Protein AF-A0A1V1NXJ4-F1 (afdb_monomer_lite)

Foldseek 3Di:
DQVLVQLVPCVVDPHRADDDDDDDPFDVRCLVCVLVVVCCQCVDPCNVNQQADEAEEALPRDPPDDPVQDDSVSSQVVVQCVSCVSNVDPRYGYDYDPADPLLLLLLCLVLDPPLLSVVDDPVSPCSVVQDPVCGNQNVQQVSCCVRPVDGDDCVPNVVSSSVVGNSVSSVVD

InterPro domains:
  IPR025455 Protein of unknown function DUF4276 [PF14103] (3-172)

Structure (mmCIF, N/CA/C/O backbone):
data_AF-A0A1V1NXJ4-F1
#
_entry.id   AF-A0A1V1NXJ4-F1
#
loop_
_atom_site.group_PDB
_atom_site.id
_atom_site.type_symbol
_atom_site.label_atom_id
_atom_site.label_alt_id
_atom_site.label_comp_id
_atom_site.label_asym_id
_atom_site.label_entity_id
_atom_site.label_seq_id
_atom_site.pdbx_PDB_ins_code
_atom_site.Cartn_x
_atom_site.Cartn_y
_atom_site.Cartn_z
_atom_site.occupancy
_atom_site.B_iso_or_equiv
_atom_site.auth_seq_id
_atom_site.auth_comp_id
_atom_site.auth_asym_id
_atom_site.auth_atom_id
_atom_site.pdbx_PDB_model_num
ATOM 1 N N . MET A 1 1 ? -4.281 1.449 -7.744 1.00 70.69 1 MET A N 1
ATOM 2 C CA . MET A 1 1 ? -4.188 0.666 -6.490 1.00 70.69 1 MET A CA 1
ATOM 3 C C . MET A 1 1 ? -5.561 0.276 -5.923 1.00 70.69 1 MET A C 1
ATOM 5 O O . MET A 1 1 ? -5.761 -0.923 -5.788 1.00 70.69 1 MET A O 1
ATOM 9 N N . PRO A 1 2 ? -6.534 1.183 -5.665 1.00 81.62 2 PRO A N 1
ATOM 10 C CA . PRO A 1 2 ? -7.825 0.787 -5.070 1.00 81.62 2 PRO A CA 1
ATOM 11 C C . PRO A 1 2 ? -8.575 -0.271 -5.888 1.00 81.62 2 PRO A C 1
ATOM 13 O O . PRO A 1 2 ? -9.096 -1.234 -5.342 1.00 81.62 2 PRO A O 1
ATOM 16 N N . GLN A 1 3 ? -8.546 -0.142 -7.217 1.00 85.19 3 GLN A N 1
ATOM 17 C CA . GLN A 1 3 ? -9.178 -1.100 -8.122 1.00 85.19 3 GLN A CA 1
ATOM 18 C C . GLN A 1 3 ? -8.514 -2.485 -8.102 1.00 85.19 3 GLN A C 1
ATOM 20 O O . GLN A 1 3 ? -9.216 -3.483 -8.195 1.00 85.19 3 GLN A O 1
ATOM 25 N N . LEU A 1 4 ? -7.188 -2.564 -7.938 1.00 85.50 4 LEU A N 1
ATOM 26 C CA . LEU A 1 4 ? -6.473 -3.841 -7.820 1.00 85.50 4 LEU A CA 1
ATOM 27 C C . LEU A 1 4 ? -6.882 -4.572 -6.534 1.00 85.50 4 LEU A C 1
ATOM 29 O O . LEU A 1 4 ? -7.219 -5.752 -6.574 1.00 85.50 4 LEU A O 1
ATOM 33 N N . ILE A 1 5 ? -6.919 -3.844 -5.413 1.00 86.06 5 ILE A N 1
ATOM 34 C CA . ILE A 1 5 ? -7.376 -4.377 -4.123 1.00 86.06 5 ILE A CA 1
ATOM 35 C C . ILE A 1 5 ? -8.824 -4.849 -4.246 1.00 86.06 5 ILE A C 1
ATOM 37 O O . ILE A 1 5 ? -9.141 -5.958 -3.832 1.00 86.06 5 ILE A O 1
ATOM 41 N N . LYS A 1 6 ? -9.689 -4.054 -4.883 1.00 90.12 6 LYS A N 1
ATOM 42 C CA . LYS A 1 6 ? -11.091 -4.412 -5.108 1.00 90.12 6 LYS A CA 1
ATOM 43 C C . LYS A 1 6 ? -11.243 -5.686 -5.948 1.00 90.12 6 LYS A C 1
ATOM 45 O O . LYS A 1 6 ? -11.956 -6.592 -5.531 1.00 90.12 6 LYS A O 1
ATOM 50 N N . LYS A 1 7 ? -10.504 -5.805 -7.062 1.00 88.94 7 LYS A N 1
ATOM 51 C CA . LYS A 1 7 ? -10.454 -7.023 -7.898 1.00 88.94 7 LYS A CA 1
ATOM 52 C C . LYS A 1 7 ? -10.026 -8.260 -7.099 1.00 88.94 7 LYS A C 1
ATOM 54 O O . LYS A 1 7 ? -10.503 -9.356 -7.371 1.00 88.94 7 LYS A O 1
ATOM 59 N N . TRP A 1 8 ? -9.126 -8.098 -6.129 1.00 89.06 8 TRP A N 1
ATOM 60 C CA . TRP A 1 8 ? -8.673 -9.195 -5.273 1.00 89.06 8 TRP A CA 1
ATOM 61 C C . TRP A 1 8 ? -9.669 -9.545 -4.162 1.00 89.06 8 TRP A C 1
ATOM 63 O O . TRP A 1 8 ? -9.834 -10.725 -3.841 1.00 89.06 8 TRP A O 1
ATOM 73 N N . LEU A 1 9 ? -10.271 -8.526 -3.548 1.00 89.62 9 LEU A N 1
ATOM 74 C CA . LEU A 1 9 ? -11.045 -8.630 -2.316 1.00 89.62 9 LEU A CA 1
ATOM 75 C C . LEU A 1 9 ? -12.500 -9.018 -2.572 1.00 89.62 9 LEU A C 1
ATOM 77 O O . LEU A 1 9 ? -12.985 -9.940 -1.925 1.00 89.62 9 LEU A O 1
ATOM 81 N N . ASP A 1 10 ? -13.177 -8.365 -3.521 1.00 92.25 10 ASP A N 1
ATOM 82 C CA . ASP A 1 10 ? -14.609 -8.578 -3.767 1.00 92.25 10 ASP A CA 1
ATOM 83 C C . ASP A 1 10 ? -14.967 -10.055 -4.013 1.00 92.25 10 ASP A C 1
ATOM 85 O O . ASP A 1 10 ? -15.930 -10.519 -3.408 1.00 92.25 10 ASP A O 1
ATOM 89 N N . PRO A 1 11 ? -14.197 -10.845 -4.797 1.00 92.12 11 PRO A N 1
ATOM 90 C CA . PRO A 1 11 ? -14.515 -12.259 -5.011 1.00 92.12 11 PRO A CA 1
ATOM 91 C C . PRO A 1 11 ? -14.402 -13.136 -3.755 1.00 92.12 11 PRO A C 1
ATOM 93 O O . PRO A 1 11 ? -14.826 -14.287 -3.783 1.00 92.12 11 PRO A O 1
ATOM 96 N N . LYS A 1 12 ? -13.779 -12.636 -2.679 1.00 90.94 12 LYS A N 1
ATOM 97 C CA . LYS A 1 12 ? -13.609 -13.351 -1.403 1.00 90.94 12 LYS A CA 1
ATOM 98 C C . LYS A 1 12 ? -14.646 -12.952 -0.356 1.00 90.94 12 LYS A C 1
ATOM 100 O O . LYS A 1 12 ? -14.618 -13.487 0.749 1.00 90.94 12 LYS A O 1
ATOM 105 N N . LEU A 1 13 ? -15.517 -11.994 -0.667 1.00 90.69 13 LEU A N 1
ATOM 106 C CA . LEU A 1 13 ? -16.496 -11.469 0.272 1.00 90.69 13 LEU A CA 1
ATOM 107 C C . LEU A 1 13 ? -17.918 -11.849 -0.156 1.00 90.69 13 LEU A C 1
ATOM 109 O O . LEU A 1 13 ? -18.227 -11.806 -1.345 1.00 90.69 13 LEU A O 1
ATOM 113 N N . PRO A 1 14 ? -18.825 -12.136 0.797 1.00 91.06 14 PRO A N 1
ATOM 114 C CA . PRO A 1 14 ? -20.241 -12.355 0.491 1.00 91.06 14 PRO A CA 1
ATOM 115 C C . PRO A 1 14 ? -20.913 -11.140 -0.161 1.00 91.06 14 PRO A C 1
ATOM 117 O O . PRO A 1 14 ? -21.900 -11.280 -0.878 1.00 91.06 14 PRO A O 1
ATOM 120 N N . LYS A 1 15 ? -20.399 -9.935 0.119 1.00 90.50 15 LYS A N 1
ATOM 121 C CA . LYS A 1 15 ? -20.846 -8.672 -0.471 1.00 90.50 15 LYS A CA 1
ATOM 122 C C . LYS A 1 15 ? -19.627 -7.817 -0.843 1.00 90.50 15 LYS A C 1
ATOM 124 O O . LYS A 1 15 ? -18.724 -7.694 -0.013 1.00 90.50 15 LYS A O 1
ATOM 129 N N . PRO A 1 16 ? -19.599 -7.204 -2.040 1.00 91.69 16 PRO A N 1
ATOM 130 C CA . PRO A 1 16 ? -18.545 -6.268 -2.423 1.00 91.69 16 PRO A CA 1
ATOM 131 C C . PRO A 1 16 ? -18.446 -5.088 -1.455 1.00 91.69 16 PRO A C 1
ATOM 133 O O . PRO A 1 16 ? -19.462 -4.608 -0.951 1.00 91.69 16 PRO A O 1
ATOM 136 N N . VAL A 1 17 ? -17.234 -4.567 -1.253 1.00 91.31 17 VAL A N 1
ATOM 137 C CA . VAL A 1 17 ? -16.997 -3.418 -0.359 1.00 91.31 17 VAL A CA 1
ATOM 138 C C . VAL A 1 17 ? -16.568 -2.176 -1.133 1.00 91.31 17 VAL A C 1
ATOM 140 O O . VAL A 1 17 ? -15.850 -2.250 -2.135 1.00 91.31 17 VAL A O 1
ATOM 143 N N . GLY A 1 18 ? -17.016 -1.006 -0.682 1.00 92.12 18 GLY A N 1
ATOM 144 C CA . GLY A 1 18 ? -16.524 0.274 -1.187 1.00 92.12 18 GLY A CA 1
ATOM 145 C C . GLY A 1 18 ? -15.125 0.576 -0.647 1.00 92.12 18 GLY A C 1
ATOM 146 O O . GLY A 1 18 ? -14.829 0.281 0.507 1.00 92.12 18 GLY A O 1
ATOM 147 N N . ILE A 1 19 ? -14.265 1.189 -1.464 1.00 92.44 19 ILE A N 1
ATOM 148 C CA . ILE A 1 19 ? -12.961 1.702 -1.022 1.00 92.44 19 ILE A CA 1
ATOM 149 C C . ILE A 1 19 ? -12.946 3.210 -1.257 1.00 92.44 19 ILE A C 1
ATOM 151 O O . ILE A 1 19 ? -12.976 3.659 -2.403 1.00 92.44 19 ILE A O 1
ATOM 155 N N . LYS A 1 20 ? -12.871 3.988 -0.174 1.00 92.62 20 LYS A N 1
ATOM 156 C CA . LYS A 1 20 ? -12.697 5.444 -0.211 1.00 92.62 20 LYS A CA 1
ATOM 157 C C . LYS A 1 20 ? -11.256 5.790 0.149 1.00 92.62 20 LYS A C 1
ATOM 159 O O . LYS A 1 20 ? -10.788 5.456 1.232 1.00 92.62 20 LYS A O 1
ATOM 164 N N . THR A 1 21 ? -10.548 6.456 -0.759 1.00 92.56 21 THR A N 1
ATOM 165 C CA . THR A 1 21 ? -9.156 6.864 -0.539 1.00 92.56 21 THR A CA 1
ATOM 166 C C . THR A 1 21 ? -9.073 8.243 0.097 1.00 92.56 21 THR A C 1
ATOM 168 O O . THR A 1 21 ? -9.726 9.176 -0.366 1.00 92.56 21 THR A O 1
ATOM 171 N N . VAL A 1 22 ? -8.203 8.384 1.095 1.00 92.44 22 VAL A N 1
ATOM 172 C CA . VAL A 1 22 ? -7.827 9.668 1.695 1.00 92.44 22 VAL A CA 1
ATOM 173 C C . VAL A 1 22 ? -6.326 9.833 1.519 1.00 92.44 22 VAL A C 1
ATOM 175 O O . VAL A 1 22 ? -5.559 8.954 1.906 1.00 92.44 22 VAL A O 1
ATOM 178 N N . ARG A 1 23 ? -5.912 10.933 0.891 1.00 91.38 23 ARG A N 1
ATOM 179 C CA . ARG A 1 23 ? -4.500 11.240 0.669 1.00 91.38 23 ARG A CA 1
ATOM 180 C C . ARG A 1 23 ? -3.930 11.997 1.872 1.00 91.38 23 ARG A C 1
ATOM 182 O O . ARG A 1 23 ? -4.630 12.804 2.482 1.00 91.38 23 ARG A O 1
ATOM 189 N N . PHE A 1 24 ? -2.670 11.712 2.175 1.00 91.38 24 PHE A N 1
ATOM 190 C CA . PHE A 1 24 ? -1.819 12.475 3.082 1.00 91.38 24 PHE A CA 1
ATOM 191 C C . PHE A 1 24 ? -0.574 12.917 2.308 1.00 91.38 24 PHE A C 1
ATOM 193 O O . PHE A 1 24 ? -0.073 12.166 1.465 1.00 91.38 24 PHE A O 1
ATOM 200 N N . GLU A 1 25 ? -0.062 14.100 2.609 1.00 90.75 25 GLU A N 1
ATOM 201 C CA . GLU A 1 25 ? 1.206 14.626 2.115 1.00 90.75 25 GLU A CA 1
ATOM 202 C C . GLU A 1 25 ? 2.346 14.154 3.028 1.00 90.75 25 GLU A C 1
ATOM 204 O O . GLU A 1 25 ? 2.876 14.864 3.884 1.00 90.75 25 GLU A O 1
ATOM 209 N N . GLY A 1 26 ? 2.720 12.889 2.836 1.00 87.44 26 GLY A N 1
ATOM 210 C CA . GLY A 1 26 ? 3.847 12.262 3.518 1.00 87.44 26 GLY A CA 1
ATOM 211 C C . GLY A 1 26 ? 3.537 11.725 4.917 1.00 87.44 26 GLY A C 1
ATOM 212 O O . GLY A 1 26 ? 2.428 11.821 5.449 1.00 87.44 26 GLY A O 1
ATOM 213 N N . TRP A 1 27 ? 4.554 11.102 5.516 1.00 93.50 27 TRP A N 1
ATOM 214 C CA . TRP A 1 27 ? 4.426 10.454 6.820 1.00 93.50 27 TRP A CA 1
ATOM 215 C C . TRP A 1 27 ? 4.158 11.414 7.995 1.00 93.50 27 TRP A C 1
ATOM 217 O O . TRP A 1 27 ? 3.414 11.001 8.890 1.00 93.50 27 TRP A O 1
ATOM 227 N N . PRO A 1 28 ? 4.688 12.661 8.041 1.00 94.56 28 PRO A N 1
ATOM 228 C CA . PRO A 1 28 ? 4.442 13.539 9.184 1.00 94.56 28 PRO A CA 1
ATOM 229 C C . PRO A 1 28 ? 2.964 13.914 9.314 1.00 94.56 28 PRO A C 1
ATOM 231 O O . PRO A 1 28 ? 2.420 13.876 10.418 1.00 94.56 28 PRO A O 1
ATOM 234 N N . GLU A 1 29 ? 2.295 14.207 8.190 1.00 95.31 29 GLU A N 1
ATOM 235 C CA . GLU A 1 29 ? 0.857 14.495 8.185 1.00 95.31 29 GLU A CA 1
ATOM 236 C C . GLU A 1 29 ? 0.060 13.267 8.626 1.00 95.31 29 GLU A C 1
ATOM 238 O O . GLU A 1 29 ? -0.813 13.383 9.481 1.00 95.31 29 GLU A O 1
ATOM 243 N N . LEU A 1 30 ? 0.388 12.073 8.118 1.00 94.81 30 LEU A N 1
ATOM 244 C CA . LEU A 1 30 ? -0.299 10.846 8.528 1.00 94.81 30 LEU A CA 1
ATOM 245 C C . LEU A 1 30 ? -0.220 10.638 10.043 1.00 94.81 30 LEU A C 1
ATOM 247 O O . LEU A 1 30 ? -1.241 10.395 10.679 1.00 94.81 30 LEU A O 1
ATOM 251 N N . LEU A 1 31 ? 0.959 10.784 10.647 1.00 94.38 31 LEU A N 1
ATOM 252 C CA . LEU A 1 31 ? 1.110 10.618 12.094 1.00 94.38 31 LEU A CA 1
ATOM 253 C C . LEU A 1 31 ? 0.377 11.673 12.916 1.00 94.38 31 LEU A C 1
ATOM 255 O O . LEU A 1 31 ? 0.017 11.400 14.066 1.00 94.38 31 LEU A O 1
ATOM 259 N N . LYS A 1 32 ? 0.237 12.886 12.386 1.00 95.44 32 LYS A N 1
ATOM 260 C CA . LYS A 1 32 ? -0.452 13.986 13.059 1.00 95.44 32 LYS A CA 1
ATOM 261 C C . LYS A 1 32 ? -1.969 13.828 12.955 1.00 95.44 32 LYS A C 1
ATOM 263 O O . LYS A 1 32 ? -2.660 13.897 13.967 1.00 95.44 32 LYS A O 1
ATOM 268 N N . ASP A 1 33 ? -2.460 13.548 11.754 1.00 96.62 33 ASP A N 1
ATOM 269 C CA . ASP A 1 33 ? -3.865 13.730 11.400 1.00 96.62 33 ASP A CA 1
ATOM 270 C C . ASP A 1 33 ? -4.652 12.413 11.339 1.00 96.62 33 ASP A C 1
ATOM 272 O O . ASP A 1 33 ? -5.885 12.444 11.378 1.00 96.62 33 ASP A O 1
ATOM 276 N N . ALA A 1 34 ? -3.993 11.245 11.275 1.00 95.69 34 ALA A N 1
ATOM 277 C CA . ALA A 1 34 ? -4.687 9.952 11.270 1.00 95.69 34 ALA A CA 1
ATOM 278 C C . ALA A 1 34 ? -5.659 9.771 12.452 1.00 95.69 34 ALA A C 1
ATOM 280 O O . ALA A 1 34 ? -6.776 9.326 12.188 1.00 95.69 34 ALA A O 1
ATOM 281 N N . PRO A 1 35 ? -5.337 10.156 13.709 1.00 96.31 35 PRO A N 1
ATOM 282 C CA . PRO A 1 35 ? -6.286 10.034 14.817 1.00 96.31 35 PRO A CA 1
ATOM 283 C C . PRO A 1 35 ? -7.581 10.817 14.578 1.00 96.31 35 PRO A C 1
ATOM 285 O O . PRO A 1 35 ? -8.678 10.289 14.767 1.00 96.31 35 PRO A O 1
ATOM 288 N N . GLN A 1 36 ? -7.466 12.066 14.116 1.00 96.19 36 GLN A N 1
ATOM 289 C CA . GLN A 1 36 ? -8.621 12.918 13.843 1.00 96.19 36 GLN A CA 1
ATOM 290 C C . GLN A 1 36 ? -9.410 12.408 12.636 1.00 96.19 36 GLN A C 1
ATOM 292 O O . GLN A 1 36 ? -10.620 12.209 12.741 1.00 96.19 36 GLN A O 1
ATOM 297 N N . LYS A 1 37 ? -8.740 12.148 11.506 1.00 95.69 37 LYS A N 1
ATOM 298 C CA . LYS A 1 37 ? -9.405 11.687 10.280 1.00 95.69 37 LYS A CA 1
ATOM 299 C C . LYS A 1 37 ? -10.083 10.330 10.499 1.00 95.69 37 LYS A C 1
ATOM 301 O O . LYS A 1 37 ? -11.239 10.172 10.119 1.00 95.69 37 LYS A O 1
ATOM 306 N N . ALA A 1 38 ? -9.432 9.375 11.169 1.00 96.31 38 ALA A N 1
ATOM 307 C CA . ALA A 1 38 ? -10.038 8.079 11.485 1.00 96.31 38 ALA A CA 1
ATOM 308 C C . ALA A 1 38 ? -11.285 8.234 12.367 1.00 96.31 38 ALA A C 1
ATOM 310 O O . ALA A 1 38 ? -12.305 7.609 12.085 1.00 96.31 38 ALA A O 1
ATOM 311 N N . ARG A 1 39 ? -11.242 9.115 13.377 1.00 95.81 39 ARG A N 1
ATOM 312 C CA . ARG A 1 39 ? -12.401 9.416 14.229 1.00 95.81 39 ARG A CA 1
ATOM 313 C C . ARG A 1 39 ? -13.550 10.043 13.443 1.00 95.81 39 ARG A C 1
ATOM 315 O O . ARG A 1 39 ? -14.691 9.651 13.647 1.00 95.81 39 ARG A O 1
ATOM 322 N N . MET A 1 40 ? -13.264 10.975 12.533 1.00 95.12 40 MET A N 1
ATOM 323 C CA . MET A 1 40 ? -14.290 11.592 11.682 1.00 95.12 40 MET A CA 1
ATOM 324 C C . MET A 1 40 ? -15.038 10.555 10.841 1.00 95.12 40 MET A C 1
ATOM 326 O O . MET A 1 40 ? -16.253 10.645 10.705 1.00 95.12 40 MET A O 1
ATOM 330 N N . TYR A 1 41 ? -14.330 9.561 10.301 1.00 95.00 41 TYR A N 1
ATOM 331 C CA . TYR A 1 41 ? -14.963 8.473 9.558 1.00 95.00 41 TYR A CA 1
ATOM 332 C C . TYR A 1 41 ? -15.712 7.511 10.485 1.00 95.00 41 TYR A C 1
ATOM 334 O O . TYR A 1 41 ? -16.897 7.268 10.287 1.00 95.00 41 TYR A O 1
ATOM 342 N N . LEU A 1 42 ? -15.050 6.996 11.522 1.00 95.31 42 LEU A N 1
ATOM 343 C CA . LEU A 1 42 ? -15.602 5.946 12.384 1.00 95.31 42 LEU A CA 1
ATOM 344 C C . LEU A 1 42 ? -16.704 6.424 13.339 1.00 95.31 42 LEU A C 1
ATOM 346 O O . LEU A 1 42 ? -17.455 5.591 13.835 1.00 95.31 42 LEU A O 1
ATOM 350 N N . ASN A 1 43 ? -16.832 7.734 13.562 1.00 94.44 43 ASN A N 1
ATOM 351 C CA . ASN A 1 43 ? -17.901 8.332 14.367 1.00 94.44 43 ASN A CA 1
ATOM 352 C C . ASN A 1 43 ? -18.834 9.236 13.541 1.00 94.44 43 ASN A C 1
ATOM 354 O O . ASN A 1 43 ? -19.694 9.902 14.114 1.00 94.44 43 ASN A O 1
ATOM 358 N N . GLY A 1 44 ? -18.646 9.300 12.219 1.00 92.19 44 GLY A N 1
ATOM 359 C CA . GLY A 1 44 ? -19.454 10.122 11.320 1.00 92.19 44 GLY A CA 1
ATOM 360 C C . GLY A 1 44 ? -20.822 9.512 11.002 1.00 92.19 44 GLY A C 1
ATOM 361 O O . GLY A 1 44 ? -21.193 8.463 11.527 1.00 92.19 44 GLY A O 1
ATOM 362 N N . ALA A 1 45 ? -21.558 10.156 10.092 1.00 92.38 45 ALA A N 1
ATOM 363 C CA . ALA A 1 45 ? -22.890 9.710 9.666 1.00 92.38 45 ALA A CA 1
ATOM 364 C C . ALA A 1 45 ? -22.889 8.285 9.076 1.00 92.38 45 ALA A C 1
ATOM 366 O O . ALA A 1 45 ? -23.822 7.524 9.300 1.00 92.38 45 ALA A O 1
ATOM 367 N N . ASP A 1 46 ? -21.806 7.900 8.395 1.00 92.00 46 ASP A N 1
ATOM 368 C CA . ASP A 1 46 ? -21.663 6.592 7.746 1.00 92.00 46 ASP A CA 1
ATOM 369 C C . ASP A 1 46 ? -21.024 5.515 8.643 1.00 92.00 46 ASP A C 1
ATOM 371 O O . ASP A 1 46 ? -20.649 4.453 8.146 1.00 92.00 46 ASP A O 1
ATOM 375 N N . LYS A 1 47 ? -20.854 5.760 9.951 1.00 92.44 47 LYS A N 1
ATOM 376 C CA . LYS A 1 47 ? -20.097 4.875 10.863 1.00 92.44 47 LYS A CA 1
ATOM 377 C C . LYS A 1 47 ? -20.524 3.401 10.817 1.00 92.44 47 LYS A C 1
ATOM 379 O O . LYS A 1 47 ? -19.677 2.510 10.918 1.00 92.44 47 LYS A O 1
ATOM 384 N N . ASP A 1 48 ? -21.819 3.151 10.632 1.00 92.94 48 ASP A N 1
ATOM 385 C CA . ASP A 1 48 ? -22.407 1.809 10.623 1.00 92.94 48 ASP A CA 1
ATOM 386 C C . ASP A 1 48 ? -22.146 1.082 9.291 1.00 92.94 48 ASP A C 1
ATOM 388 O O . ASP A 1 48 ? -22.117 -0.146 9.245 1.00 92.94 48 ASP A O 1
ATOM 392 N N . ASN A 1 49 ? -21.838 1.832 8.227 1.00 92.00 49 ASN A N 1
ATOM 393 C CA . ASN A 1 49 ? -21.430 1.309 6.921 1.00 92.00 49 ASN A CA 1
ATOM 394 C C . ASN A 1 49 ? -19.906 1.138 6.794 1.00 92.00 49 ASN A C 1
ATOM 396 O O . ASN A 1 49 ? -19.422 0.596 5.796 1.00 92.00 49 ASN A O 1
ATOM 400 N N . ILE A 1 50 ? -19.127 1.600 7.779 1.00 94.19 50 ILE A N 1
ATOM 401 C CA . ILE A 1 50 ? -17.665 1.528 7.752 1.00 94.19 50 ILE A CA 1
ATOM 402 C C . ILE A 1 50 ? -17.197 0.326 8.571 1.00 94.19 50 ILE A C 1
ATOM 404 O O . ILE A 1 50 ? -17.300 0.276 9.803 1.00 94.19 50 ILE A O 1
ATOM 408 N N . ILE A 1 51 ? -16.627 -0.646 7.863 1.00 93.44 51 ILE A N 1
ATOM 409 C CA . ILE A 1 51 ? -16.079 -1.868 8.461 1.00 93.44 51 ILE A CA 1
ATOM 410 C C . ILE A 1 51 ? -14.666 -1.663 9.022 1.00 93.44 51 ILE A C 1
ATOM 412 O O . ILE A 1 51 ? -14.332 -2.250 10.045 1.00 93.44 51 ILE A O 1
ATOM 416 N N . ALA A 1 52 ? -13.852 -0.817 8.383 1.00 94.62 52 ALA A N 1
ATOM 417 C CA . ALA A 1 52 ? -12.473 -0.547 8.778 1.00 94.62 52 ALA A CA 1
ATOM 418 C C . ALA A 1 52 ? -11.954 0.764 8.169 1.00 94.62 52 ALA A C 1
ATOM 420 O O . ALA A 1 52 ? -12.357 1.157 7.073 1.00 94.62 52 ALA A O 1
ATOM 421 N N . VAL A 1 53 ? -11.002 1.395 8.855 1.00 95.94 53 VAL A N 1
ATOM 422 C CA . VAL A 1 53 ? -10.115 2.430 8.316 1.00 95.94 53 VAL A CA 1
ATOM 423 C C . VAL A 1 53 ? -8.713 1.843 8.247 1.00 95.94 53 VAL A C 1
ATOM 425 O O . VAL A 1 53 ? -8.185 1.365 9.247 1.00 95.94 53 VAL A O 1
ATOM 428 N N . ILE A 1 54 ? -8.113 1.879 7.060 1.00 95.38 54 ILE A N 1
ATOM 429 C CA . ILE A 1 54 ? -6.782 1.328 6.816 1.00 95.38 54 ILE A CA 1
ATOM 430 C C . ILE A 1 54 ? -5.848 2.459 6.408 1.00 95.38 54 ILE A C 1
ATOM 432 O O . ILE A 1 54 ? -6.120 3.170 5.439 1.00 95.38 54 ILE A O 1
ATOM 436 N N . SER A 1 55 ? -4.736 2.603 7.119 1.00 94.88 55 SER A N 1
ATOM 437 C CA . SER A 1 55 ? -3.622 3.454 6.709 1.00 94.88 55 SER A CA 1
ATOM 438 C C . SER A 1 55 ? -2.510 2.616 6.085 1.00 94.88 55 SER A C 1
ATOM 440 O O . SER A 1 55 ? -2.205 1.506 6.525 1.00 94.88 55 SER A O 1
ATOM 442 N N . LEU A 1 56 ? -1.894 3.165 5.039 1.00 92.00 56 LEU A N 1
ATOM 443 C CA . LEU A 1 56 ? -0.782 2.552 4.324 1.00 92.00 56 LEU A CA 1
ATOM 444 C C . LEU A 1 56 ? 0.360 3.560 4.232 1.00 92.00 56 LEU A C 1
ATOM 446 O O . LEU A 1 56 ? 0.142 4.698 3.817 1.00 92.00 56 LEU A O 1
ATOM 450 N N . LEU A 1 57 ? 1.564 3.138 4.611 1.00 90.50 57 LEU A N 1
ATOM 451 C CA . LEU A 1 57 ? 2.758 3.979 4.586 1.00 90.50 57 LEU A CA 1
ATOM 452 C C . LEU A 1 57 ? 3.970 3.201 4.074 1.00 90.50 57 LEU A C 1
ATOM 454 O O . LEU A 1 57 ? 4.041 1.993 4.247 1.00 90.50 57 LEU A O 1
ATOM 458 N N . ASP A 1 58 ? 4.933 3.870 3.454 1.00 86.94 58 ASP A N 1
ATOM 459 C CA . ASP A 1 58 ? 6.232 3.253 3.173 1.00 86.94 58 ASP A CA 1
ATOM 460 C C . ASP A 1 58 ? 6.976 2.997 4.496 1.00 86.94 58 ASP A C 1
ATOM 462 O O . ASP A 1 58 ? 7.043 3.889 5.343 1.00 86.94 58 ASP A 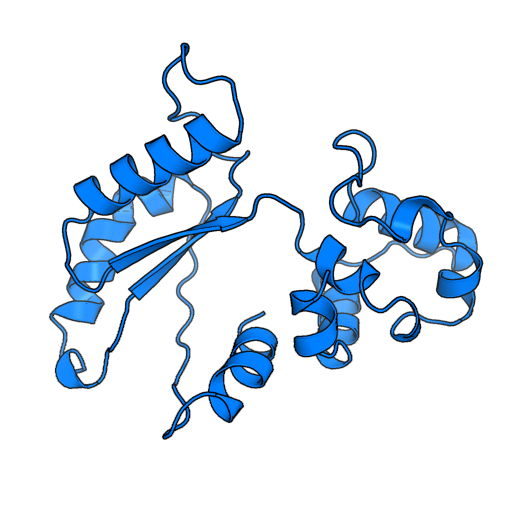O 1
ATOM 466 N N . LEU A 1 59 ? 7.524 1.795 4.700 1.00 86.81 59 LEU A N 1
ATOM 467 C CA . LEU A 1 59 ? 8.292 1.474 5.907 1.00 86.81 59 LEU A CA 1
ATOM 468 C C . LEU A 1 59 ? 9.579 2.311 6.021 1.00 86.81 59 LEU A C 1
ATOM 470 O O . LEU A 1 59 ? 10.038 2.593 7.125 1.00 86.81 59 LEU A O 1
ATOM 474 N N . TYR A 1 60 ? 10.172 2.735 4.910 1.00 81.50 60 TYR A N 1
ATOM 475 C CA . TYR A 1 60 ? 11.477 3.400 4.905 1.00 81.50 60 TYR A CA 1
ATOM 476 C C . TYR A 1 60 ? 11.393 4.926 4.939 1.00 81.50 60 TYR A C 1
ATOM 478 O O . TYR A 1 60 ? 12.399 5.582 5.190 1.00 81.50 60 TYR A O 1
ATOM 486 N N . GLY A 1 61 ? 10.208 5.497 4.716 1.00 82.88 61 GLY A N 1
ATOM 487 C CA . GLY A 1 61 ? 10.002 6.946 4.759 1.00 82.88 61 GLY A CA 1
ATOM 488 C C . GLY A 1 61 ? 10.111 7.571 6.161 1.00 82.88 61 GLY A C 1
ATOM 489 O O . GLY A 1 61 ? 10.749 8.615 6.298 1.00 82.88 61 GLY A O 1
ATOM 490 N N . PRO A 1 62 ? 9.479 6.998 7.203 1.00 87.56 62 PRO A N 1
ATOM 491 C CA . PRO A 1 62 ? 9.462 7.597 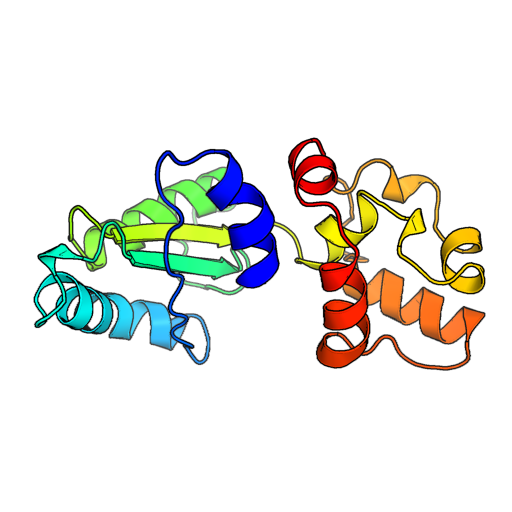8.534 1.00 87.56 62 PRO A CA 1
ATOM 492 C C . PRO A 1 62 ? 10.825 7.596 9.232 1.00 87.56 62 PRO A C 1
ATOM 494 O O . PRO A 1 62 ? 11.593 6.647 9.124 1.00 87.56 62 PRO A O 1
ATOM 497 N N . THR A 1 63 ? 11.082 8.615 10.051 1.00 90.25 63 THR A N 1
ATOM 498 C CA . THR A 1 63 ? 12.260 8.689 10.941 1.00 90.25 63 THR A CA 1
ATOM 499 C C . THR A 1 63 ? 11.874 8.598 12.419 1.00 90.25 63 THR A C 1
ATOM 501 O O . THR A 1 63 ? 12.607 9.046 13.289 1.00 90.25 63 THR A O 1
ATOM 504 N N . ILE A 1 64 ? 10.694 8.046 12.711 1.00 91.81 64 ILE A N 1
ATOM 505 C CA . ILE A 1 64 ? 10.149 7.917 14.074 1.00 91.81 64 ILE A CA 1
ATOM 506 C C . ILE A 1 64 ? 10.701 6.726 14.856 1.00 91.81 64 ILE A C 1
ATOM 508 O O . ILE A 1 64 ? 10.351 6.544 16.018 1.00 91.81 64 ILE A O 1
ATOM 512 N N . TYR A 1 65 ? 11.493 5.880 14.206 1.00 92.00 65 TYR A N 1
ATOM 513 C CA . TYR A 1 65 ? 12.005 4.655 14.801 1.00 92.00 65 TYR A CA 1
ATOM 514 C C . TYR A 1 65 ? 13.011 4.980 15.914 1.00 92.00 65 TYR A C 1
ATOM 516 O O . TYR A 1 65 ? 13.908 5.785 15.679 1.00 92.00 65 TYR A O 1
ATOM 524 N N . PRO A 1 66 ? 12.918 4.337 17.092 1.00 93.00 66 PRO A N 1
ATOM 525 C CA . PRO A 1 66 ? 13.962 4.415 18.106 1.00 93.00 66 PRO A CA 1
ATOM 526 C C . PRO A 1 66 ? 15.302 3.906 17.563 1.00 93.00 66 PRO A C 1
ATOM 528 O O . PRO A 1 66 ? 15.326 2.927 16.813 1.00 93.00 66 PRO A O 1
ATOM 531 N N . ASP A 1 67 ? 16.412 4.496 18.010 1.00 91.62 67 ASP A N 1
ATOM 532 C CA . ASP A 1 67 ? 17.759 4.211 17.480 1.00 91.62 67 ASP A CA 1
ATOM 533 C C . ASP A 1 67 ? 18.164 2.730 17.570 1.00 91.62 67 ASP A C 1
ATOM 535 O O . ASP A 1 67 ? 18.854 2.204 16.700 1.00 91.62 67 ASP A O 1
ATOM 539 N N . HIS A 1 68 ? 17.684 2.022 18.596 1.00 9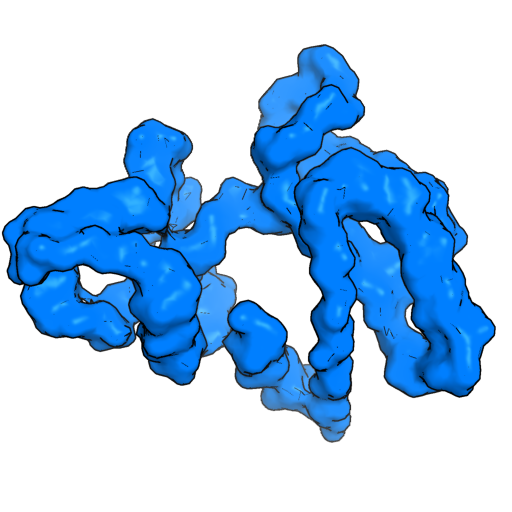0.94 68 HIS A N 1
ATOM 540 C CA . HIS A 1 68 ? 17.967 0.600 18.803 1.00 90.94 68 HIS A CA 1
ATOM 541 C C . HIS A 1 68 ? 17.164 -0.336 17.876 1.00 90.94 68 HIS A C 1
ATOM 543 O O . HIS A 1 68 ? 17.417 -1.540 17.847 1.00 90.94 68 HIS A O 1
ATOM 549 N N . ILE A 1 69 ? 16.192 0.183 17.116 1.00 88.12 69 ILE A N 1
ATOM 550 C CA . ILE A 1 69 ? 15.351 -0.597 16.201 1.00 88.12 69 ILE A CA 1
ATOM 551 C C . ILE A 1 69 ? 15.853 -0.425 14.765 1.00 88.12 69 ILE A C 1
ATOM 553 O O . ILE A 1 69 ? 15.403 0.422 13.986 1.00 88.12 69 ILE A O 1
ATOM 557 N N . THR A 1 70 ? 16.796 -1.282 14.392 1.00 81.00 70 THR A N 1
ATOM 558 C CA . THR A 1 70 ? 17.472 -1.241 13.087 1.00 81.00 70 THR A CA 1
ATOM 559 C C . THR A 1 70 ? 16.917 -2.262 12.094 1.00 81.00 70 THR A C 1
ATOM 561 O O . THR A 1 70 ? 16.882 -1.998 10.893 1.00 81.00 70 THR A O 1
ATOM 564 N N . HIS A 1 71 ? 16.426 -3.408 12.574 1.00 83.75 71 HIS A N 1
ATOM 565 C CA . HIS A 1 71 ? 15.902 -4.473 11.719 1.00 83.75 71 HIS A CA 1
ATOM 566 C C . HIS A 1 71 ? 14.503 -4.158 11.171 1.00 83.75 71 HIS A C 1
ATOM 568 O O . HIS A 1 71 ? 13.617 -3.712 11.899 1.00 83.75 71 HIS A O 1
ATOM 574 N N . MET A 1 72 ? 14.288 -4.456 9.887 1.00 84.31 72 MET A N 1
ATOM 575 C CA . MET A 1 72 ? 13.053 -4.172 9.143 1.00 84.31 72 MET A CA 1
ATOM 576 C C . MET A 1 72 ? 11.785 -4.711 9.821 1.00 84.31 72 MET A C 1
ATOM 578 O O . MET A 1 72 ? 10.826 -3.969 10.007 1.00 84.31 72 MET A O 1
ATOM 582 N N . ASN A 1 73 ? 11.778 -5.985 10.218 1.00 86.38 73 ASN A N 1
ATOM 583 C CA . ASN A 1 73 ? 10.643 -6.605 10.909 1.00 86.38 73 ASN A CA 1
ATOM 584 C C . ASN A 1 73 ? 10.340 -5.909 12.244 1.00 86.38 73 ASN A C 1
ATOM 586 O O . ASN A 1 73 ? 9.190 -5.608 12.542 1.00 86.38 73 ASN A O 1
ATOM 590 N N . LYS A 1 74 ? 11.376 -5.561 13.013 1.00 89.25 74 LYS A N 1
ATOM 591 C CA . LYS A 1 74 ? 11.222 -4.839 14.280 1.00 89.25 74 LYS A CA 1
ATOM 592 C C . LYS A 1 74 ? 10.719 -3.413 14.072 1.00 89.25 74 LYS A C 1
ATOM 594 O O . LYS A 1 74 ? 9.888 -2.956 14.851 1.00 89.25 74 LYS A O 1
ATOM 599 N N . ARG A 1 75 ? 11.164 -2.729 13.011 1.00 90.50 75 ARG A N 1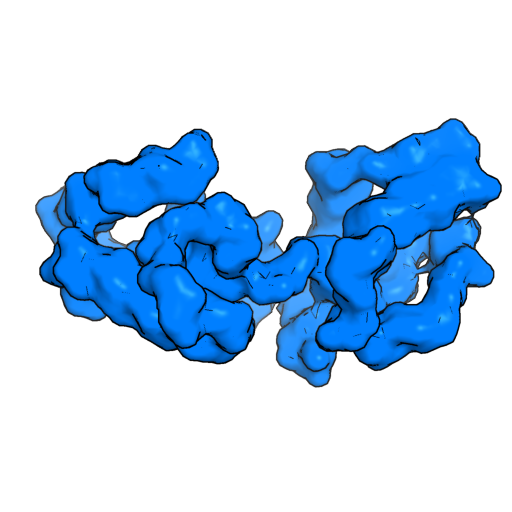
ATOM 600 C CA . ARG A 1 75 ? 10.627 -1.419 12.609 1.00 90.50 75 ARG A CA 1
ATOM 601 C C . ARG A 1 75 ? 9.149 -1.511 12.254 1.00 90.50 75 ARG A C 1
ATOM 603 O O . ARG A 1 75 ? 8.379 -0.674 12.715 1.00 90.50 75 ARG A O 1
ATOM 610 N N . TYR A 1 76 ? 8.765 -2.533 11.490 1.00 92.12 76 TYR A N 1
ATOM 611 C CA . TYR A 1 76 ? 7.372 -2.786 11.129 1.00 92.12 76 TYR A CA 1
ATOM 612 C C . TYR A 1 76 ? 6.506 -2.976 12.377 1.00 92.12 76 TYR A C 1
ATOM 614 O O . TYR A 1 76 ? 5.551 -2.225 12.576 1.00 92.12 76 TYR A O 1
ATOM 622 N N . ASP A 1 77 ? 6.869 -3.931 13.238 1.00 94.56 77 ASP A N 1
ATOM 623 C CA . ASP A 1 77 ? 6.095 -4.270 14.436 1.00 94.56 77 ASP A CA 1
ATOM 624 C C . ASP A 1 77 ? 5.958 -3.062 15.366 1.00 94.56 77 ASP A C 1
ATOM 626 O O . ASP A 1 77 ? 4.865 -2.742 15.844 1.00 94.56 77 ASP A O 1
ATOM 630 N N . TRP A 1 78 ? 7.070 -2.356 15.590 1.00 96.00 78 TRP A N 1
ATOM 631 C CA . TRP A 1 78 ? 7.099 -1.185 16.451 1.00 96.00 78 TRP A CA 1
ATOM 632 C C . TRP A 1 78 ? 6.243 -0.049 15.891 1.00 96.00 78 TRP A C 1
ATOM 634 O O . TRP A 1 78 ? 5.385 0.467 16.605 1.00 96.00 78 TRP A O 1
ATOM 644 N N . ALA A 1 79 ? 6.424 0.327 14.621 1.00 94.62 79 ALA A N 1
ATOM 645 C CA . ALA A 1 79 ? 5.701 1.462 14.056 1.00 94.62 79 ALA A CA 1
ATOM 646 C C . ALA A 1 79 ? 4.216 1.161 13.859 1.00 94.62 79 ALA A C 1
ATOM 648 O O . ALA A 1 79 ? 3.391 2.044 14.082 1.00 94.62 79 ALA A O 1
ATOM 649 N N . LYS A 1 80 ? 3.849 -0.082 13.522 1.00 96.56 80 LYS A N 1
ATOM 650 C CA . LYS A 1 80 ? 2.444 -0.505 13.486 1.00 96.56 80 LYS A CA 1
ATOM 651 C C . LYS A 1 80 ? 1.792 -0.277 14.845 1.00 96.56 80 LYS A C 1
ATOM 653 O O . LYS A 1 80 ? 0.799 0.444 14.928 1.00 96.56 80 LYS A O 1
ATOM 658 N N . LYS A 1 81 ? 2.402 -0.811 15.908 1.00 97.06 81 LYS A N 1
ATOM 659 C CA . LYS A 1 81 ? 1.907 -0.652 17.279 1.00 97.06 81 LYS A CA 1
ATOM 660 C C . LYS A 1 81 ? 1.852 0.818 17.693 1.00 97.06 81 LYS A C 1
ATOM 662 O O . LYS A 1 81 ? 0.830 1.256 18.205 1.00 97.06 81 LYS A O 1
ATOM 667 N N . TYR A 1 82 ? 2.912 1.581 17.438 1.00 96.62 82 TYR A N 1
ATOM 668 C CA . TYR A 1 82 ? 2.994 3.001 17.776 1.00 96.62 82 TYR A CA 1
ATOM 669 C C . TYR A 1 82 ? 1.859 3.818 17.135 1.00 96.62 82 TYR A C 1
ATOM 671 O O . TYR A 1 82 ? 1.187 4.589 17.820 1.00 96.62 82 TYR A O 1
ATOM 679 N N . ILE A 1 83 ? 1.602 3.627 15.836 1.00 96.69 83 ILE A N 1
ATOM 680 C CA . ILE A 1 83 ? 0.560 4.372 15.114 1.00 96.69 83 ILE A CA 1
ATOM 681 C C . ILE A 1 83 ? -0.839 3.926 15.544 1.00 96.69 83 ILE A C 1
ATOM 683 O O . ILE A 1 83 ? -1.689 4.773 15.816 1.00 96.69 83 ILE A O 1
ATOM 687 N N . GLU A 1 84 ? -1.087 2.619 15.644 1.00 97.94 84 GLU A N 1
ATOM 688 C CA . GLU A 1 84 ? -2.392 2.095 16.067 1.00 97.94 84 GLU A CA 1
ATOM 689 C C . GLU A 1 84 ? -2.737 2.526 17.497 1.00 97.94 84 GLU A C 1
ATOM 691 O O . GLU A 1 84 ? -3.865 2.948 17.746 1.00 97.94 84 GLU A O 1
ATOM 696 N N . GLN A 1 85 ? -1.763 2.529 18.416 1.00 97.38 85 GLN A N 1
ATOM 697 C CA . GLN A 1 85 ? -1.940 3.055 19.773 1.00 97.38 85 GLN A CA 1
ATOM 698 C C . GLN A 1 85 ? -2.215 4.559 19.785 1.00 97.38 85 GLN A C 1
ATOM 700 O O . GLN A 1 85 ? -3.027 5.025 20.579 1.00 97.38 85 GLN A O 1
ATOM 705 N N . LYS A 1 86 ? -1.571 5.329 18.901 1.00 96.12 86 LYS A N 1
ATOM 706 C CA . LYS A 1 86 ? -1.814 6.771 18.786 1.00 96.12 86 LYS A CA 1
ATOM 707 C C . LYS A 1 86 ? -3.226 7.086 18.284 1.00 96.12 86 LYS A C 1
ATOM 709 O O . LYS A 1 86 ? -3.813 8.082 18.701 1.00 96.12 86 LYS A O 1
ATOM 714 N N . VAL A 1 87 ? -3.771 6.261 17.387 1.00 96.88 87 VAL A N 1
ATOM 715 C CA . VAL A 1 87 ? -5.147 6.414 16.886 1.00 96.88 87 VAL A CA 1
ATOM 716 C C . VAL A 1 87 ? -6.173 5.886 17.890 1.00 96.88 87 VAL A C 1
ATOM 718 O O . VAL A 1 87 ? -7.198 6.532 18.094 1.00 96.88 87 VAL A O 1
ATOM 721 N N . ASN A 1 88 ? -5.882 4.754 18.533 1.00 96.88 88 ASN A N 1
ATOM 722 C CA . ASN A 1 88 ? -6.690 4.120 19.575 1.00 96.88 88 ASN A CA 1
ATOM 723 C C . ASN A 1 88 ? -8.167 3.903 19.182 1.00 96.88 88 ASN A C 1
ATOM 725 O O . ASN A 1 88 ? -9.085 4.284 19.910 1.00 96.88 88 ASN A O 1
ATOM 729 N N . LEU A 1 89 ? -8.406 3.315 18.004 1.00 96.31 89 LEU A N 1
ATOM 730 C CA . LEU A 1 89 ? -9.743 2.967 17.509 1.00 96.31 89 LEU A CA 1
ATOM 731 C C . LEU A 1 89 ? -9.756 1.510 17.038 1.00 96.31 89 LEU A C 1
ATOM 733 O O . LEU A 1 89 ? -8.910 1.111 16.245 1.00 96.31 89 LEU A O 1
ATOM 737 N N . SER A 1 90 ? -10.744 0.728 17.477 1.00 94.94 90 SER A N 1
ATOM 738 C CA . SER A 1 90 ? -10.814 -0.724 17.225 1.00 94.94 90 SER A CA 1
ATOM 739 C C . SER A 1 90 ? -10.915 -1.110 15.746 1.00 94.94 90 SER A C 1
ATOM 741 O O . SER A 1 90 ? -10.480 -2.191 15.363 1.00 94.94 90 SER A O 1
ATOM 743 N N . LYS A 1 91 ? -11.480 -0.227 14.914 1.00 96.56 91 LYS A N 1
ATOM 744 C CA . LYS A 1 91 ? -11.628 -0.410 13.462 1.00 96.56 91 LYS A CA 1
ATOM 745 C C . LYS A 1 91 ? -10.493 0.231 12.650 1.00 96.56 91 LYS A C 1
ATOM 747 O O . LYS A 1 91 ? -10.620 0.342 11.431 1.00 96.56 91 LYS A O 1
ATOM 752 N N . PHE A 1 92 ? -9.427 0.711 13.290 1.00 97.75 92 PHE A N 1
ATOM 753 C CA . PHE A 1 92 ? -8.276 1.297 12.607 1.00 97.75 92 PHE A CA 1
ATOM 754 C C . PHE A 1 92 ? -7.120 0.300 12.521 1.00 97.75 92 PHE A C 1
ATOM 756 O O . PHE A 1 92 ? -6.750 -0.305 13.524 1.00 97.75 92 PHE A O 1
ATOM 763 N N . TYR A 1 93 ? -6.517 0.181 11.337 1.00 97.38 93 TYR A N 1
ATOM 764 C CA . TYR A 1 93 ? -5.394 -0.721 11.095 1.00 97.38 93 TYR A CA 1
ATOM 765 C C . TYR A 1 93 ? -4.297 -0.038 10.280 1.00 97.38 93 TYR A C 1
ATOM 767 O O . TYR A 1 93 ? -4.556 0.505 9.204 1.00 97.38 93 TYR A O 1
ATOM 775 N N . GLN A 1 94 ? -3.057 -0.133 10.758 1.00 96.56 94 GLN A N 1
ATOM 776 C CA . GLN A 1 94 ? -1.871 0.347 10.053 1.00 96.56 94 GLN A CA 1
ATOM 777 C C . GLN A 1 94 ? -1.190 -0.792 9.291 1.00 96.56 94 GLN A C 1
ATOM 779 O O . GLN A 1 94 ? -0.917 -1.864 9.839 1.00 96.56 94 GLN A O 1
ATOM 784 N N . PHE A 1 95 ? -0.833 -0.520 8.038 1.00 94.00 95 PHE A N 1
ATOM 785 C CA . PHE A 1 95 ? -0.003 -1.387 7.206 1.00 94.00 95 PHE A CA 1
ATOM 786 C C . PHE A 1 95 ? 1.163 -0.612 6.602 1.00 94.00 95 PHE A C 1
ATOM 788 O O . PHE A 1 95 ? 1.093 0.602 6.409 1.00 94.00 95 PHE A O 1
ATOM 795 N N . PHE A 1 96 ? 2.235 -1.327 6.274 1.00 89.31 96 PHE A N 1
ATOM 796 C CA . PHE A 1 96 ? 3.386 -0.745 5.599 1.00 89.31 96 PHE A CA 1
ATOM 797 C C . PHE A 1 96 ? 3.655 -1.428 4.266 1.00 89.31 96 PHE A C 1
ATOM 799 O O . PHE A 1 96 ? 3.583 -2.652 4.162 1.00 89.31 96 PHE A O 1
ATOM 806 N N . ALA A 1 97 ? 3.999 -0.626 3.263 1.00 85.19 97 ALA A N 1
ATOM 807 C CA . ALA A 1 97 ? 4.656 -1.101 2.063 1.00 85.19 97 ALA A CA 1
ATOM 808 C C . ALA A 1 97 ? 6.144 -1.298 2.384 1.00 85.19 97 ALA A C 1
ATOM 810 O O . ALA A 1 97 ? 6.838 -0.352 2.751 1.00 85.19 97 ALA A O 1
ATOM 811 N N . VAL A 1 98 ? 6.608 -2.543 2.286 1.00 77.50 98 VAL A N 1
ATOM 812 C CA . VAL A 1 98 ? 8.016 -2.929 2.502 1.00 77.50 98 VAL A CA 1
ATOM 813 C C . VAL A 1 98 ? 8.786 -2.983 1.177 1.00 77.50 98 VAL A C 1
ATOM 815 O O . VAL A 1 98 ? 10.007 -2.878 1.143 1.00 77.50 98 VAL A O 1
ATOM 818 N N . HIS A 1 99 ? 8.062 -3.089 0.066 1.00 75.81 99 HIS A N 1
ATOM 819 C CA . HIS A 1 99 ? 8.604 -3.049 -1.284 1.00 75.81 99 HIS A CA 1
ATOM 820 C C . HIS A 1 99 ? 7.892 -1.964 -2.090 1.00 75.81 99 HIS A C 1
ATOM 822 O O . HIS A 1 99 ? 6.737 -1.626 -1.811 1.00 75.81 99 HIS A O 1
ATOM 828 N N . GLU A 1 100 ? 8.566 -1.442 -3.116 1.00 78.69 100 GLU A N 1
ATOM 829 C CA . GLU A 1 100 ? 7.909 -0.577 -4.094 1.00 78.69 100 GLU A CA 1
ATOM 830 C C . GLU A 1 100 ? 6.746 -1.319 -4.761 1.00 78.69 100 GLU A C 1
ATOM 832 O O . GLU A 1 100 ? 6.836 -2.512 -5.056 1.00 78.69 100 GLU A O 1
ATOM 837 N N . VAL A 1 101 ? 5.663 -0.600 -5.059 1.00 82.44 101 VAL A N 1
ATOM 838 C CA . VAL A 1 101 ? 4.472 -1.181 -5.698 1.00 82.44 101 VAL A CA 1
ATOM 839 C C . VAL A 1 101 ? 4.803 -1.821 -7.049 1.00 82.44 101 VAL A C 1
ATOM 841 O O . VAL A 1 101 ? 4.202 -2.825 -7.422 1.00 82.44 101 VAL A O 1
ATOM 844 N N . GLU A 1 102 ? 5.795 -1.291 -7.768 1.00 86.12 102 GLU A N 1
ATOM 845 C CA . GLU A 1 102 ? 6.297 -1.857 -9.018 1.00 86.12 102 GLU A CA 1
ATOM 846 C C . GLU A 1 102 ? 6.820 -3.298 -8.875 1.00 86.12 102 GLU A C 1
ATOM 848 O O . GLU A 1 102 ? 6.837 -4.016 -9.874 1.00 86.12 102 GLU A O 1
ATOM 853 N N . ALA A 1 103 ? 7.168 -3.763 -7.667 1.00 85.44 103 ALA A N 1
ATOM 854 C CA . ALA A 1 103 ? 7.498 -5.169 -7.418 1.00 85.44 103 ALA A CA 1
ATOM 855 C C . ALA A 1 103 ? 6.344 -6.106 -7.807 1.00 85.44 103 ALA A C 1
ATOM 857 O O . ALA A 1 103 ? 6.580 -7.168 -8.379 1.00 85.44 103 ALA A O 1
ATOM 858 N N . TRP A 1 104 ? 5.091 -5.695 -7.581 1.00 87.31 104 TRP A N 1
ATOM 859 C CA . TRP A 1 104 ? 3.919 -6.494 -7.949 1.00 87.31 104 TRP A CA 1
ATOM 860 C C . TRP A 1 104 ? 3.782 -6.651 -9.458 1.00 87.31 104 TRP A C 1
ATOM 862 O O . TRP A 1 104 ? 3.334 -7.693 -9.921 1.00 87.31 104 TRP A O 1
ATOM 872 N N . LEU A 1 105 ? 4.203 -5.659 -10.244 1.00 89.81 105 LEU A N 1
ATOM 873 C CA . LEU A 1 105 ? 4.182 -5.773 -11.702 1.00 89.81 105 LEU A CA 1
ATOM 874 C C . LEU A 1 105 ? 5.153 -6.861 -12.181 1.00 89.81 105 LEU A C 1
ATOM 876 O O . LEU A 1 105 ? 4.851 -7.577 -13.130 1.00 89.81 105 LEU A O 1
ATOM 880 N N . LEU A 1 106 ? 6.291 -7.026 -11.497 1.00 88.56 106 LEU A N 1
ATOM 881 C CA . LEU A 1 106 ? 7.292 -8.044 -11.833 1.00 88.56 106 LEU A CA 1
ATOM 882 C C . LEU A 1 106 ? 6.815 -9.480 -11.564 1.00 88.56 106 LEU A C 1
ATOM 884 O O . LEU A 1 106 ? 7.412 -10.410 -12.098 1.00 88.56 106 LEU A O 1
ATOM 888 N N . SER A 1 107 ? 5.739 -9.668 -10.790 1.00 87.31 107 SER A N 1
ATOM 889 C CA . SER A 1 107 ? 5.120 -10.987 -10.589 1.00 87.31 107 SER A CA 1
ATOM 890 C C . SER A 1 107 ? 4.511 -11.569 -11.871 1.00 87.31 107 SER A C 1
ATOM 892 O O . SER A 1 107 ? 4.402 -12.788 -11.983 1.00 87.31 107 SER A O 1
ATOM 894 N N . GLN A 1 108 ? 4.155 -10.710 -12.834 1.00 90.75 108 GLN A N 1
ATOM 895 C CA . GLN A 1 108 ? 3.536 -11.086 -14.105 1.00 90.75 108 GLN A CA 1
ATOM 896 C C . GLN A 1 108 ? 4.188 -10.317 -15.271 1.00 90.75 108 GLN A C 1
ATOM 898 O O . GLN A 1 108 ? 3.589 -9.383 -15.816 1.00 90.75 108 GLN A O 1
ATOM 903 N N . PRO A 1 109 ? 5.434 -10.653 -15.660 1.00 90.75 109 PRO A N 1
ATOM 904 C CA . PRO A 1 109 ? 6.192 -9.925 -16.683 1.00 90.75 109 PRO A CA 1
ATOM 905 C C . PRO A 1 109 ? 5.474 -9.801 -18.036 1.00 90.75 109 PRO A C 1
ATOM 907 O O . PRO A 1 109 ? 5.742 -8.875 -18.801 1.00 90.75 109 PRO A O 1
ATOM 910 N N . GLU A 1 110 ? 4.527 -10.688 -18.326 1.00 93.12 110 GLU A N 1
ATOM 911 C CA . GLU A 1 110 ? 3.766 -10.762 -19.573 1.00 93.12 110 GLU A CA 1
ATOM 912 C C . GLU A 1 110 ? 2.865 -9.534 -19.795 1.00 93.12 110 GLU A C 1
ATOM 914 O O . GLU A 1 110 ? 2.496 -9.234 -20.932 1.00 93.12 110 GLU A O 1
ATOM 919 N N . ILE A 1 111 ? 2.534 -8.775 -18.740 1.00 94.00 111 ILE A N 1
ATOM 920 C CA . ILE A 1 111 ? 1.713 -7.553 -18.854 1.00 94.00 111 ILE A CA 1
ATOM 921 C C . ILE A 1 111 ? 2.470 -6.381 -19.501 1.00 94.00 111 ILE A C 1
ATOM 923 O O . ILE A 1 111 ? 1.850 -5.404 -19.947 1.00 94.00 111 ILE A O 1
ATOM 927 N N . PHE A 1 112 ? 3.804 -6.455 -19.546 1.00 93.69 112 PHE A N 1
ATOM 928 C CA . PHE A 1 112 ? 4.664 -5.427 -20.127 1.00 93.69 112 PHE A CA 1
ATOM 929 C C . PHE A 1 112 ? 4.702 -5.509 -21.660 1.00 93.69 112 PHE A C 1
ATOM 931 O O . PHE A 1 112 ? 4.426 -6.554 -22.238 1.00 93.69 112 PHE A O 1
ATOM 938 N N . PRO A 1 113 ? 5.083 -4.434 -22.372 1.00 92.56 113 PRO A N 1
ATOM 939 C CA . PRO A 1 113 ? 5.340 -4.514 -23.810 1.00 92.56 113 PRO A CA 1
ATOM 940 C C . PRO A 1 113 ? 6.463 -5.511 -24.140 1.00 92.56 113 PRO A C 1
ATOM 942 O O . PRO A 1 113 ? 7.469 -5.547 -23.437 1.00 92.56 113 PRO A O 1
ATOM 945 N N . VAL A 1 114 ? 6.358 -6.239 -25.257 1.00 91.44 114 VAL A N 1
ATOM 946 C CA . VAL A 1 114 ? 7.328 -7.280 -25.682 1.00 91.44 114 VAL A CA 1
ATOM 947 C C . VAL A 1 114 ? 8.789 -6.800 -25.655 1.00 91.44 114 VAL A C 1
ATOM 949 O O . VAL A 1 114 ? 9.675 -7.517 -25.199 1.00 91.44 114 VAL A O 1
ATOM 952 N N . LYS A 1 115 ? 9.048 -5.552 -26.074 1.00 89.81 115 LYS A N 1
ATOM 953 C CA . LYS A 1 115 ? 10.395 -4.941 -26.051 1.00 89.81 115 LYS A CA 1
ATOM 954 C C . LYS A 1 115 ? 10.982 -4.787 -24.642 1.00 89.81 115 LYS A C 1
ATOM 956 O O . LYS A 1 115 ? 12.198 -4.750 -24.490 1.00 89.81 115 LYS A O 1
ATOM 961 N N . ILE A 1 116 ? 10.120 -4.642 -23.638 1.00 91.94 116 ILE A N 1
ATOM 962 C CA . ILE A 1 116 ? 10.491 -4.549 -22.224 1.00 91.94 116 ILE A CA 1
ATOM 963 C C . ILE A 1 116 ? 10.672 -5.954 -21.644 1.00 91.94 116 ILE A C 1
ATOM 965 O O . ILE A 1 116 ? 11.646 -6.188 -20.936 1.00 91.94 116 ILE A O 1
ATOM 969 N N . GLN A 1 117 ? 9.791 -6.897 -21.998 1.00 90.88 117 GLN A N 1
ATOM 970 C CA . GLN A 1 117 ? 9.849 -8.281 -21.515 1.00 90.88 117 GLN A CA 1
ATOM 971 C C . GLN A 1 117 ? 11.208 -8.937 -21.788 1.00 90.88 117 GLN A C 1
ATOM 973 O O . GLN A 1 117 ? 11.832 -9.483 -20.882 1.00 90.88 117 GLN A O 1
ATOM 978 N N . SER A 1 118 ? 11.714 -8.808 -23.019 1.00 87.44 118 SER A N 1
ATOM 979 C CA . SER A 1 118 ? 13.003 -9.383 -23.434 1.00 87.44 118 SER A CA 1
ATOM 980 C C . SER A 1 118 ? 14.227 -8.755 -22.754 1.00 87.44 118 SER A C 1
ATOM 982 O O . SER A 1 118 ? 15.343 -9.247 -22.901 1.00 87.44 118 SER A O 1
ATOM 984 N N . ALA A 1 119 ? 14.037 -7.658 -22.021 1.00 89.69 119 ALA A N 1
ATOM 985 C CA . ALA A 1 119 ? 15.087 -6.920 -21.335 1.00 89.69 119 ALA A CA 1
ATOM 986 C C . ALA A 1 119 ? 15.149 -7.211 -19.832 1.00 89.69 119 ALA A C 1
ATOM 988 O O . ALA A 1 119 ? 16.038 -6.692 -19.148 1.00 89.69 119 ALA A O 1
ATOM 989 N N . PHE A 1 120 ? 14.199 -7.987 -19.301 1.00 88.44 120 PHE A N 1
ATOM 990 C CA . PHE A 1 120 ? 14.168 -8.281 -17.881 1.00 88.44 120 PHE A CA 1
ATOM 991 C C . PHE A 1 120 ? 15.333 -9.188 -17.467 1.00 88.44 120 PHE A C 1
ATOM 993 O O . PHE A 1 120 ? 15.583 -10.219 -18.094 1.00 88.44 120 PHE A O 1
ATOM 1000 N N . PRO A 1 121 ? 16.055 -8.843 -16.388 1.00 83.06 121 PRO A N 1
ATOM 1001 C CA . PRO A 1 121 ? 17.113 -9.696 -15.873 1.00 83.06 121 PRO A CA 1
ATOM 1002 C C . PRO A 1 121 ? 16.516 -10.909 -15.146 1.00 83.06 121 PRO A C 1
ATOM 1004 O O . PRO A 1 121 ? 15.489 -10.788 -14.487 1.00 83.06 121 PRO A O 1
ATOM 1007 N N . LYS A 1 122 ? 17.203 -12.060 -15.152 1.00 78.62 122 LYS A N 1
ATOM 1008 C CA . LYS A 1 122 ? 16.729 -13.298 -14.488 1.00 78.62 122 LYS A CA 1
ATOM 1009 C C . LYS A 1 122 ? 16.329 -13.112 -13.013 1.00 78.62 122 LYS A C 1
ATOM 1011 O O . LYS A 1 122 ? 15.463 -13.823 -12.517 1.00 78.62 122 LYS A O 1
ATOM 1016 N N . LYS A 1 123 ? 16.921 -12.130 -12.321 1.00 73.94 123 LYS A N 1
ATOM 1017 C CA . LYS A 1 123 ? 16.637 -11.807 -10.912 1.00 73.94 123 LYS A CA 1
ATOM 1018 C C . LYS A 1 123 ? 15.190 -11.387 -10.624 1.00 73.94 123 LYS A C 1
ATOM 1020 O O . LYS A 1 123 ? 14.786 -11.466 -9.472 1.00 73.94 123 LYS A O 1
ATOM 1025 N N . ILE A 1 124 ? 14.401 -10.983 -11.627 1.00 75.19 124 ILE A N 1
ATOM 1026 C CA . ILE A 1 124 ? 12.992 -10.610 -11.398 1.00 75.19 124 ILE A CA 1
ATOM 1027 C C . ILE A 1 124 ? 12.114 -11.794 -10.961 1.00 75.19 124 ILE A C 1
ATOM 1029 O O . ILE A 1 124 ? 10.999 -11.583 -10.505 1.00 75.19 124 ILE A O 1
ATOM 1033 N N . GLN A 1 125 ? 12.618 -13.030 -11.066 1.00 67.94 125 GLN A N 1
ATOM 1034 C CA . GLN A 1 125 ? 11.922 -14.238 -10.611 1.00 67.94 125 GLN A CA 1
ATOM 1035 C C . GLN A 1 125 ? 11.747 -14.307 -9.083 1.00 67.94 125 GLN A C 1
ATOM 1037 O O . GLN A 1 125 ? 10.914 -15.088 -8.623 1.00 67.94 125 GLN A O 1
ATOM 1042 N N . LYS A 1 126 ? 12.505 -13.495 -8.326 1.00 66.81 126 LYS A N 1
ATOM 1043 C CA . LYS A 1 126 ? 12.401 -13.320 -6.868 1.00 66.81 126 LYS A CA 1
ATOM 1044 C C . LYS A 1 126 ? 12.213 -11.833 -6.522 1.00 66.81 126 LY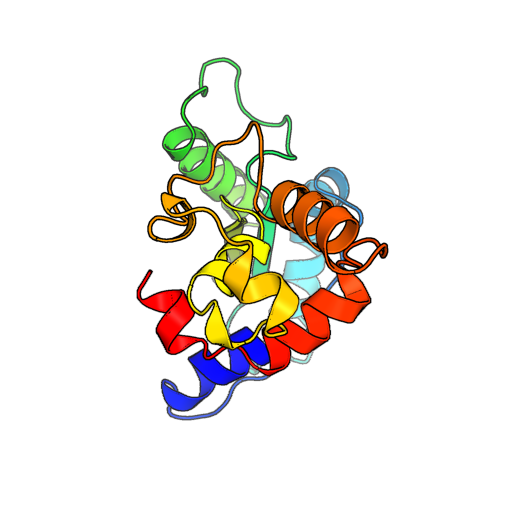S A C 1
ATOM 1046 O O . LYS A 1 126 ? 13.198 -11.163 -6.187 1.00 66.81 126 LYS A O 1
ATOM 1051 N N . PRO A 1 127 ? 10.998 -11.272 -6.689 1.00 57.75 127 PRO A N 1
ATOM 1052 C CA . PRO A 1 127 ? 10.704 -9.862 -6.416 1.00 57.75 127 PRO A CA 1
ATOM 1053 C C . PRO A 1 127 ? 11.114 -9.409 -5.006 1.00 57.75 127 PRO A C 1
ATOM 1055 O O . PRO A 1 127 ? 11.566 -8.280 -4.821 1.00 57.75 127 PRO A O 1
ATOM 1058 N N . GLU A 1 128 ? 11.030 -10.313 -4.033 1.00 55.81 128 GLU A N 1
ATOM 1059 C CA . GLU A 1 128 ? 11.405 -10.131 -2.632 1.00 55.81 128 GLU A CA 1
ATOM 1060 C C . GLU A 1 128 ? 12.912 -9.876 -2.429 1.00 55.81 128 GLU A C 1
ATOM 1062 O O . GLU A 1 128 ? 13.322 -9.305 -1.420 1.00 55.81 128 GLU A O 1
ATOM 1067 N N . HIS A 1 129 ? 13.746 -10.237 -3.412 1.00 57.22 129 HIS A N 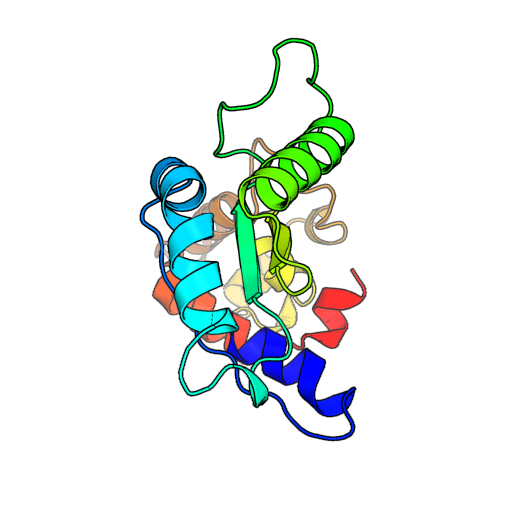1
ATOM 1068 C CA . HIS A 1 129 ? 15.193 -9.997 -3.424 1.00 57.22 129 HIS A CA 1
ATOM 1069 C C . HIS A 1 129 ? 15.596 -8.801 -4.302 1.00 57.22 129 HIS A C 1
ATOM 1071 O O . HIS A 1 129 ? 16.792 -8.600 -4.554 1.00 57.22 129 HIS A O 1
ATOM 1077 N N . VAL A 1 130 ? 14.641 -8.007 -4.810 1.00 54.16 130 VAL A N 1
ATOM 1078 C CA . VAL A 1 130 ? 14.956 -6.814 -5.607 1.00 54.16 130 VAL A CA 1
ATOM 1079 C C . VAL A 1 130 ? 15.591 -5.761 -4.699 1.00 54.16 130 VAL A C 1
ATOM 1081 O O . VAL A 1 130 ? 14.945 -4.991 -3.998 1.00 54.16 130 VAL A O 1
ATOM 1084 N N . ASN A 1 131 ? 16.915 -5.827 -4.723 1.00 55.62 131 ASN A N 1
ATOM 1085 C CA . ASN A 1 131 ? 17.920 -5.028 -4.052 1.00 55.62 131 ASN A CA 1
ATOM 1086 C C . ASN A 1 131 ? 17.548 -3.539 -3.905 1.00 55.62 131 ASN A C 1
ATOM 1088 O O . ASN A 1 131 ? 17.257 -2.873 -4.898 1.00 55.62 131 ASN A O 1
ATOM 1092 N N . PHE A 1 132 ? 17.687 -2.999 -2.689 1.00 55.72 132 PHE A N 1
ATOM 1093 C CA . PHE A 1 132 ? 17.561 -1.568 -2.372 1.00 55.72 132 PHE A CA 1
ATOM 1094 C C . PHE A 1 132 ? 18.439 -0.654 -3.251 1.00 55.72 132 PHE A C 1
ATOM 1096 O O . PHE A 1 132 ? 18.135 0.525 -3.407 1.00 55.72 132 PHE A O 1
ATOM 1103 N N . ASN A 1 133 ? 19.498 -1.185 -3.875 1.00 62.44 133 ASN A N 1
ATOM 1104 C CA . ASN A 1 133 ? 20.378 -0.428 -4.775 1.00 62.44 133 ASN A CA 1
ATOM 1105 C C . ASN A 1 133 ? 19.781 -0.204 -6.182 1.00 62.44 133 ASN A C 1
ATOM 1107 O O . ASN A 1 133 ? 20.085 0.791 -6.855 1.00 62.44 133 ASN A O 1
ATOM 1111 N N . GLU A 1 134 ? 18.933 -1.127 -6.640 1.00 70.12 134 GLU A N 1
ATOM 1112 C CA . GLU A 1 134 ? 18.214 -1.042 -7.915 1.00 70.12 134 GLU A CA 1
ATOM 1113 C C . GLU A 1 134 ? 16.762 -1.496 -7.700 1.00 70.12 134 GLU A C 1
ATOM 1115 O O . GLU A 1 134 ? 16.395 -2.599 -8.121 1.00 70.12 134 GLU A O 1
ATOM 1120 N N . PRO A 1 135 ? 15.941 -0.671 -7.019 1.00 78.19 135 PRO A N 1
ATOM 1121 C CA . PRO A 1 135 ? 14.555 -1.014 -6.750 1.00 78.19 135 PRO A CA 1
ATOM 1122 C C . PRO A 1 135 ? 13.766 -1.147 -8.067 1.00 78.19 135 PRO A C 1
ATOM 1124 O O . PRO A 1 135 ? 14.205 -0.627 -9.107 1.00 78.19 135 PRO A O 1
ATOM 1127 N N . PRO A 1 136 ? 12.607 -1.835 -8.060 1.00 84.56 136 PRO A N 1
ATOM 1128 C CA . PRO A 1 136 ? 11.853 -2.140 -9.273 1.00 84.56 136 PRO A CA 1
ATOM 1129 C C . PRO A 1 136 ? 11.608 -0.926 -10.173 1.00 84.56 136 PRO A C 1
ATOM 1131 O O . PRO A 1 136 ? 11.766 -1.027 -11.388 1.00 84.56 136 PRO A O 1
ATOM 1134 N N . SER A 1 137 ? 11.293 0.242 -9.610 1.00 86.12 137 SER A N 1
ATOM 1135 C CA . SER A 1 137 ? 11.039 1.438 -10.408 1.00 86.12 137 SER A CA 1
ATOM 1136 C C . SER A 1 137 ? 12.279 1.977 -11.124 1.00 86.12 137 SER A C 1
ATOM 1138 O O . SER A 1 137 ? 12.187 2.330 -12.299 1.00 86.12 137 SER A O 1
ATOM 1140 N N . LYS A 1 138 ? 13.447 1.966 -10.470 1.00 85.38 138 LYS A N 1
ATOM 1141 C CA . LYS A 1 138 ? 14.731 2.369 -11.069 1.00 85.38 138 LYS A CA 1
ATOM 1142 C C . LYS A 1 138 ? 15.163 1.392 -12.162 1.00 85.38 138 LYS A C 1
ATOM 1144 O O . LYS A 1 138 ? 15.644 1.800 -13.219 1.00 85.38 138 LYS A O 1
ATOM 1149 N N . MET A 1 139 ? 14.946 0.094 -11.938 1.00 87.69 139 MET A N 1
ATOM 1150 C CA . MET A 1 139 ? 15.176 -0.930 -12.957 1.00 87.69 139 MET A CA 1
ATOM 1151 C C . MET A 1 139 ? 14.272 -0.704 -14.177 1.00 87.69 139 MET A C 1
ATOM 1153 O O . MET A 1 139 ? 14.750 -0.739 -15.312 1.00 87.69 139 MET A O 1
ATOM 1157 N N . LEU A 1 140 ? 12.976 -0.454 -13.958 1.00 90.38 140 LEU A N 1
ATOM 1158 C CA . LEU A 1 140 ? 12.029 -0.165 -15.034 1.00 90.38 140 LEU A CA 1
ATOM 1159 C C . LEU A 1 140 ? 12.423 1.100 -15.794 1.00 90.38 140 LEU A C 1
ATOM 1161 O O . LEU A 1 140 ? 12.428 1.080 -17.020 1.00 90.38 140 LEU A O 1
ATOM 1165 N N . GLU A 1 141 ? 12.818 2.166 -15.105 1.00 90.81 141 GLU A N 1
ATOM 1166 C CA . GLU A 1 141 ? 13.297 3.393 -15.738 1.00 90.81 141 GLU A CA 1
ATOM 1167 C C . GLU A 1 141 ? 14.488 3.137 -16.667 1.00 90.81 141 GLU A C 1
ATOM 1169 O O . GLU A 1 141 ? 14.457 3.534 -17.836 1.00 90.81 141 GLU A O 1
ATOM 1174 N N . ARG A 1 142 ? 15.488 2.385 -16.192 1.00 90.75 142 ARG A N 1
ATOM 1175 C CA . ARG A 1 142 ? 16.643 1.989 -17.004 1.00 90.75 142 ARG A CA 1
ATOM 1176 C C . ARG A 1 142 ? 16.228 1.166 -18.223 1.00 90.75 142 ARG A C 1
ATOM 1178 O O . ARG A 1 142 ? 16.663 1.468 -19.333 1.00 90.75 142 ARG A O 1
ATOM 1185 N N . ILE A 1 143 ? 15.395 0.140 -18.040 1.00 91.19 143 ILE A N 1
ATOM 1186 C CA . ILE A 1 143 ? 14.965 -0.744 -19.133 1.00 91.19 143 ILE A CA 1
ATOM 1187 C C . ILE A 1 143 ? 14.154 0.030 -20.179 1.00 91.19 143 ILE A C 1
ATOM 1189 O O . ILE A 1 143 ? 14.413 -0.104 -21.375 1.00 91.19 143 ILE A O 1
ATOM 1193 N N . TYR A 1 144 ? 13.199 0.858 -19.751 1.00 93.44 144 TYR A N 1
ATOM 1194 C CA . TYR A 1 144 ? 12.393 1.673 -20.660 1.00 93.44 144 TYR A CA 1
ATOM 1195 C C . TYR A 1 144 ? 13.270 2.643 -21.455 1.00 93.44 144 TYR A C 1
ATOM 1197 O O . TYR A 1 144 ? 13.140 2.707 -22.683 1.00 93.44 144 TYR A O 1
ATOM 1205 N N . SER A 1 145 ? 14.214 3.314 -20.790 1.00 92.69 145 SER A N 1
ATOM 1206 C CA . SER A 1 145 ? 15.164 4.216 -21.443 1.00 92.69 145 SER A CA 1
ATOM 1207 C C . SER A 1 145 ? 15.992 3.480 -22.505 1.00 92.69 145 SER A C 1
ATOM 1209 O O . SER A 1 145 ? 16.027 3.893 -23.663 1.00 92.69 145 SER A O 1
ATOM 1211 N N . GLN A 1 146 ? 16.549 2.314 -22.163 1.00 91.75 146 GLN A N 1
ATOM 1212 C CA . GLN A 1 146 ? 17.385 1.516 -23.067 1.00 91.75 146 GLN A CA 1
ATOM 1213 C C . GLN A 1 146 ? 16.621 0.908 -24.251 1.00 91.75 146 GLN A C 1
ATOM 1215 O O . GLN A 1 146 ? 17.178 0.780 -25.338 1.00 91.75 146 GLN A O 1
ATOM 1220 N N . LYS A 1 147 ? 15.370 0.474 -24.052 1.00 91.94 147 LYS A N 1
ATOM 1221 C CA . LYS A 1 147 ? 14.618 -0.300 -25.060 1.00 91.94 147 LYS A CA 1
ATOM 1222 C C . LYS A 1 147 ? 13.642 0.522 -25.886 1.00 91.94 147 LYS A C 1
ATOM 1224 O O . LYS A 1 147 ? 13.196 0.059 -26.936 1.00 91.94 147 LYS A O 1
ATOM 1229 N N . THR A 1 148 ? 13.266 1.701 -25.405 1.00 89.12 148 THR A N 1
ATOM 1230 C CA . THR A 1 148 ? 12.244 2.534 -26.055 1.00 89.12 148 THR A CA 1
ATOM 1231 C C . THR A 1 148 ? 12.660 3.989 -26.227 1.00 89.12 148 THR A C 1
ATOM 1233 O O . THR A 1 148 ? 11.902 4.739 -26.838 1.00 89.12 148 THR A O 1
ATOM 1236 N N . HIS A 1 149 ? 13.829 4.392 -25.709 1.00 88.88 149 HIS A N 1
ATOM 1237 C CA . HIS A 1 149 ? 14.279 5.790 -25.645 1.00 88.88 149 HIS A CA 1
ATOM 1238 C C . HIS A 1 149 ? 13.272 6.716 -24.941 1.00 88.88 149 HIS A C 1
ATOM 1240 O O . HIS A 1 149 ? 13.172 7.904 -25.237 1.00 88.88 149 HIS A O 1
ATOM 1246 N N . ARG A 1 150 ? 12.484 6.160 -24.014 1.00 89.00 150 ARG A N 1
ATOM 1247 C CA . ARG A 1 150 ? 11.491 6.877 -23.207 1.00 89.00 150 ARG A CA 1
ATOM 1248 C C . ARG A 1 150 ? 11.656 6.482 -21.750 1.00 89.00 150 ARG A C 1
ATOM 1250 O O . ARG A 1 150 ? 11.964 5.332 -21.462 1.00 89.00 150 ARG A O 1
ATOM 1257 N N . SER A 1 151 ? 11.391 7.404 -20.834 1.00 89.19 151 SER A N 1
ATOM 1258 C CA . SER A 1 151 ? 11.392 7.099 -19.401 1.00 89.19 151 SER A CA 1
ATOM 1259 C C . SER A 1 151 ? 10.133 6.337 -18.990 1.00 89.19 151 SER A C 1
ATOM 1261 O O . SER A 1 151 ? 9.042 6.576 -19.519 1.00 89.19 151 SER A O 1
ATOM 1263 N N . TYR A 1 152 ? 10.271 5.456 -17.999 1.00 91.00 152 TYR A N 1
ATOM 1264 C CA . TYR A 1 152 ? 9.129 4.849 -17.322 1.00 91.00 152 TYR A CA 1
ATOM 1265 C C . TYR A 1 152 ? 8.371 5.922 -16.527 1.00 91.00 152 TYR A C 1
ATOM 1267 O O . TYR A 1 152 ? 8.897 6.502 -15.579 1.00 91.00 152 TYR A O 1
ATOM 1275 N N . LYS A 1 153 ? 7.119 6.200 -16.899 1.00 89.12 153 LYS A N 1
ATOM 1276 C CA . LYS A 1 153 ? 6.261 7.155 -16.187 1.00 89.12 153 LYS A CA 1
ATOM 1277 C C . LYS A 1 153 ? 5.401 6.407 -15.175 1.00 89.12 153 LYS A C 1
ATOM 1279 O O . LYS A 1 153 ? 4.372 5.853 -15.557 1.00 89.12 153 LYS A O 1
ATOM 1284 N N . LYS A 1 154 ? 5.773 6.449 -13.887 1.00 85.69 154 LYS A N 1
ATOM 1285 C CA . LYS A 1 154 ? 5.068 5.752 -12.785 1.00 85.69 154 LYS A CA 1
ATOM 1286 C C . LYS A 1 154 ? 3.544 5.894 -12.852 1.00 85.69 154 LYS A C 1
ATOM 1288 O O . LYS A 1 154 ? 2.827 4.903 -12.811 1.00 85.69 154 LYS A O 1
ATOM 1293 N N . VAL A 1 155 ? 3.039 7.116 -13.028 1.00 84.25 155 VAL A N 1
ATOM 1294 C CA . VAL A 1 155 ? 1.588 7.375 -13.062 1.00 84.25 155 VAL A CA 1
ATOM 1295 C C . VAL A 1 155 ? 0.927 6.774 -14.305 1.00 84.25 155 VAL A C 1
ATOM 1297 O O . VAL A 1 155 ? -0.079 6.080 -14.194 1.00 84.25 155 VAL A O 1
ATOM 1300 N N . LEU A 1 156 ? 1.485 7.027 -15.491 1.00 87.19 156 LEU A N 1
ATOM 1301 C CA . LEU A 1 156 ? 0.864 6.631 -16.756 1.00 87.19 156 LEU A CA 1
ATOM 1302 C C . LEU A 1 156 ? 1.066 5.140 -17.048 1.00 87.19 156 LEU A C 1
ATOM 1304 O O . LEU A 1 156 ? 0.098 4.405 -17.231 1.00 87.19 156 LEU A O 1
ATOM 1308 N N . ASN A 1 157 ? 2.324 4.696 -17.083 1.00 88.00 157 ASN A N 1
ATOM 1309 C CA . ASN A 1 157 ? 2.667 3.310 -17.372 1.00 88.00 157 ASN A CA 1
ATOM 1310 C C . ASN A 1 157 ? 2.246 2.399 -16.222 1.00 88.00 157 ASN A C 1
ATOM 1312 O O . ASN A 1 157 ? 1.658 1.353 -16.475 1.00 88.00 157 ASN A O 1
ATOM 1316 N N . GLY A 1 158 ? 2.474 2.814 -14.972 1.00 87.75 158 GLY A N 1
ATOM 1317 C CA . GLY A 1 158 ? 2.071 2.030 -13.808 1.00 87.75 158 GLY A CA 1
ATOM 1318 C C . GLY A 1 158 ? 0.568 1.775 -13.795 1.00 87.75 158 GLY A C 1
ATOM 1319 O O . GLY A 1 158 ? 0.168 0.625 -13.657 1.00 87.75 158 GLY A O 1
ATOM 1320 N N . LYS A 1 159 ? -0.276 2.793 -14.040 1.00 88.25 159 LYS A N 1
ATOM 1321 C CA . LYS A 1 159 ? -1.734 2.595 -14.141 1.00 88.25 159 LYS A CA 1
ATOM 1322 C C . LYS A 1 159 ? -2.089 1.543 -15.198 1.00 88.25 159 LYS A C 1
ATOM 1324 O O . LYS A 1 159 ? -2.767 0.575 -14.879 1.00 88.25 159 LYS A O 1
ATOM 1329 N N . GLN A 1 160 ? -1.581 1.700 -16.421 1.00 90.81 160 GLN A N 1
ATOM 1330 C CA . GLN A 1 160 ? -1.866 0.773 -17.522 1.00 90.81 160 GLN A CA 1
ATOM 1331 C C . GLN A 1 160 ? -1.430 -0.667 -17.222 1.00 90.81 160 GLN A C 1
ATOM 1333 O O . GLN A 1 160 ? -2.108 -1.608 -17.627 1.00 90.81 160 GLN A O 1
ATOM 1338 N N . LEU A 1 161 ? -0.300 -0.849 -16.538 1.00 92.44 161 LEU A N 1
ATOM 1339 C CA . LEU A 1 161 ? 0.206 -2.170 -16.165 1.00 92.44 161 LEU A CA 1
ATOM 1340 C C . LEU A 1 161 ? -0.613 -2.769 -15.012 1.00 92.44 161 LEU A C 1
ATOM 1342 O O . LEU A 1 161 ? -1.020 -3.923 -15.094 1.00 92.44 161 LEU A O 1
ATOM 1346 N N . PHE A 1 162 ? -0.946 -1.983 -13.985 1.00 91.31 162 PHE A N 1
ATOM 1347 C CA . PHE A 1 162 ? -1.798 -2.429 -12.876 1.00 91.31 162 PHE A CA 1
ATOM 1348 C C . PHE A 1 162 ? -3.224 -2.778 -13.304 1.00 91.31 162 PHE A C 1
ATOM 1350 O O . PHE A 1 162 ? -3.848 -3.639 -12.687 1.00 91.31 162 PHE A O 1
ATOM 1357 N N . ASP A 1 163 ? -3.744 -2.142 -14.353 1.00 90.00 163 ASP A N 1
ATOM 1358 C CA . ASP A 1 163 ? -5.061 -2.479 -14.896 1.00 90.00 163 ASP A CA 1
ATOM 1359 C C . ASP A 1 163 ? -5.077 -3.888 -15.518 1.00 90.00 163 ASP A C 1
ATOM 1361 O O . ASP A 1 163 ? -6.116 -4.556 -15.472 1.00 90.00 163 ASP A O 1
ATOM 1365 N N . LYS A 1 164 ? -3.926 -4.351 -16.031 1.00 91.75 164 LYS A N 1
ATOM 1366 C CA . LYS A 1 164 ? -3.716 -5.685 -16.621 1.00 91.75 164 LYS A CA 1
ATOM 1367 C C . LYS A 1 164 ? -3.286 -6.755 -15.616 1.00 91.75 164 LYS A C 1
ATOM 1369 O O . LYS A 1 164 ? -3.500 -7.931 -15.887 1.00 91.75 164 LYS A O 1
ATOM 1374 N N . LEU A 1 165 ? -2.664 -6.358 -14.506 1.00 92.06 165 LEU A N 1
ATOM 1375 C CA . LEU A 1 165 ? -2.156 -7.274 -13.486 1.00 92.06 165 LEU A CA 1
ATOM 1376 C C . LEU A 1 165 ? -3.293 -8.113 -12.883 1.00 92.06 165 LEU A C 1
ATOM 1378 O O . LEU A 1 165 ? -4.294 -7.561 -12.411 1.00 92.06 165 LEU A O 1
ATOM 1382 N N . ASP A 1 166 ? -3.109 -9.433 -12.841 1.00 90.88 166 ASP A N 1
ATOM 1383 C CA . ASP A 1 166 ? -3.959 -10.314 -12.044 1.00 90.88 166 ASP A CA 1
ATOM 1384 C C . ASP A 1 166 ? -3.521 -10.240 -10.570 1.00 90.88 166 ASP A C 1
ATOM 1386 O O . ASP A 1 166 ? -2.405 -10.647 -10.223 1.00 90.88 166 ASP A O 1
ATOM 1390 N N . PRO A 1 167 ? -4.379 -9.746 -9.660 1.00 88.44 167 PRO A N 1
ATOM 1391 C CA . PRO A 1 167 ? -4.010 -9.644 -8.259 1.00 88.44 167 PRO A CA 1
ATOM 1392 C C . PRO A 1 167 ? -3.774 -11.000 -7.577 1.00 88.44 167 PRO A C 1
ATOM 1394 O O . PRO A 1 167 ? -3.138 -11.032 -6.526 1.00 88.44 167 PRO A O 1
ATOM 1397 N N . LYS A 1 168 ? -4.285 -12.120 -8.112 1.00 87.25 168 LYS A N 1
ATOM 1398 C CA . LYS A 1 168 ? -3.983 -13.457 -7.576 1.00 87.25 168 LYS A CA 1
ATOM 1399 C C . LYS A 1 168 ? -2.529 -13.839 -7.833 1.00 87.25 168 LYS A C 1
ATOM 1401 O O . LYS A 1 168 ? -1.892 -14.357 -6.924 1.00 87.25 168 LYS A O 1
ATOM 1406 N N . VAL A 1 169 ? -2.011 -13.534 -9.024 1.00 87.00 169 VAL A N 1
ATOM 1407 C CA . VAL A 1 169 ? -0.608 -13.790 -9.388 1.00 87.00 169 VAL A CA 1
ATOM 1408 C C . VAL A 1 169 ? 0.323 -12.968 -8.501 1.00 87.00 169 VAL A C 1
ATOM 1410 O O . VAL A 1 169 ? 1.262 -13.512 -7.927 1.00 87.00 169 VAL A O 1
ATOM 1413 N N . ALA A 1 170 ? 0.005 -11.685 -8.306 1.00 85.38 170 ALA A N 1
ATOM 1414 C CA . ALA A 1 170 ? 0.777 -10.813 -7.424 1.00 85.38 170 ALA A CA 1
ATOM 1415 C C . ALA A 1 170 ? 0.755 -11.256 -5.954 1.00 85.38 170 ALA A C 1
ATOM 1417 O O . ALA A 1 170 ? 1.741 -11.067 -5.258 1.00 85.38 170 ALA A O 1
ATOM 1418 N N . TYR A 1 171 ? -0.350 -11.837 -5.480 1.00 82.75 171 TYR A N 1
ATOM 1419 C CA . TYR A 1 171 ? -0.479 -12.316 -4.100 1.00 82.75 171 TYR A CA 1
ATOM 1420 C C . TYR A 1 171 ? 0.282 -13.624 -3.824 1.00 82.75 171 TYR A C 1
ATOM 1422 O O . TYR A 1 171 ? 0.624 -13.900 -2.680 1.00 82.75 171 TYR A O 1
ATOM 1430 N N . GLN A 1 172 ? 0.506 -14.455 -4.845 1.00 81.44 172 GLN A N 1
ATOM 1431 C CA . GLN A 1 172 ? 1.189 -15.751 -4.712 1.00 81.44 172 GLN A CA 1
ATOM 1432 C C . GLN A 1 172 ? 2.722 -15.650 -4.717 1.00 81.44 172 GLN A C 1
ATOM 1434 O O . GLN A 1 172 ? 3.392 -16.667 -4.526 1.00 81.44 172 GLN A O 1
ATOM 1439 N N . LYS A 1 173 ? 3.266 -14.463 -4.990 1.00 70.44 173 LYS A N 1
ATOM 1440 C CA . LYS A 1 173 ? 4.700 -14.164 -5.013 1.00 70.44 173 LYS A CA 1
ATOM 1441 C C . LYS A 1 173 ? 5.093 -13.412 -3.753 1.00 70.44 173 LYS A C 1
ATOM 1443 O O . LYS A 1 173 ? 6.163 -13.758 -3.216 1.00 70.44 173 LYS A O 1
#

Organism: NCBI:txid890399

pLDDT: mean 88.41, std 8.75, range [54.16, 97.94]

Secondary structure (DSSP, 8-state):
-HHHHHHHHGGGSSS---------SHHHHHHHHHHHHHHHHHTSTTGGG---EEEEEESSS---S-TT--SHHHHHHHHHHHHHHHH--TTEEEEEE-S-THHHHHT-GGGS-HHHHTT--GGGG-GGG--TTS-HHHHHHHHHHHHHSS---HHHHHHHHHHH--HHHHHT-

Radius of gyration: 18.32 Å; chains: 1; bounding box: 43×30×46 Å

Sequence (173 aa):
MPQLIKKWLDPKLPKPVGIKTVRFEGWPELLKDAPQKARMYLNGADKDNIIAVISLLDLYGPTIYPDHITHMNKRYDWAKKYIEQKVNLSKFYQFFAVHEVEAWLLSQPEIFPVKIQSAFPKKIQKPEHVNFNEPPSKMLERIYSQKTHRSYKKVLNGKQLFDKLDPKVAYQK